Protein 6L2A (pdb70)

Radius of gyration: 13.11 Å; Cα contacts (8 Å, |Δi|>4): 246; chains: 1; bounding box: 35×25×40 Å

Sequence (110 aa):
PELVMRRGEIWQVSLQRPAVVVSNDRANATATRLGRGVITVVPVTSNIAKVYPFQVLLSATTTGLQVDCKAQAEQIRSIATAALLRPIGRVSAAELAQLDEALKLHLDLW

InterPro domains:
  IPR003477 mRNA interferase PemK-like [PF02452] (3-113)
  IPR003477 mRNA interferase PemK-like [PIRSF033490] (1-116)
  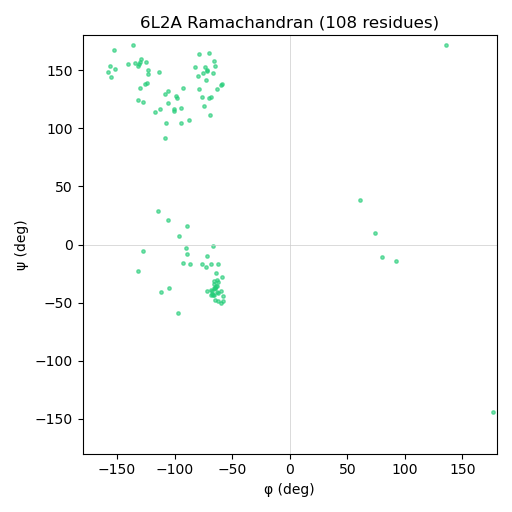IPR003477 mRNA interferase PemK-like [PTHR33988] (1-116)
  IPR011067 Plasmid maintenance toxin/Cell growth inhibitor [G3DSA:2.30.30.110] (1-116)

Secondary structure (DSSP, 8-state):
------TTEEEEE---EEEEE-S-HHHHHHHHHHT--EEEEEEEES--SS--TTEEEE-HHHHS-SS-EEEEGGG-EEEEGGGEEEEEEE--HHHHHHHHHHHHHHTT--

Organism: Mycobacterium tuberculosis (strain ATCC 25618 / H37Rv) (NCBI:txid83332)

B-factor: mean 26.56, std 10.49, range [10.77, 65.71]

Foldseek 3Di:
DQDQDAAQFWFCFPCRFIWGFHPHRVQRNVCRVVVKDKTKTFTKAQDVVDADQLKFWACCVFHLDNHIIITRLLRIDIDMPVRGDGTRGGGDPVRVVSNVRSNCVNVVND

GO terms:
  GO:0045926 negative regulation of growth (P, IDA)
  GO:0004521 RNA endonuclease activity (F, IDA)
  GO:0006402 mRNA catabolic process (P, IDA)
  GO:0044003 symbiont-mediated perturbation of host process (P, IMP)
  GO:0045926 negative regulation of growth (P, IMP)

Solvent-accessible surface area: 6331 Å² total; per-residue (Å²): 192,78,73,68,5,128,65,2,24,0,8,22,6,54,99,158,36,30,0,0,0,14,17,84,71,204,41,1,61,75,4,28,210,92,61,157,31,107,0,30,2,0,23,9,38,73,98,66,86,142,66,107,98,58,14,8,86,0,36,26,127,65,0,55,22,102,85,60,6,16,0,27,0,57,77,53,114,74,18,54,10,96,18,13,78,128,84,41,27,131,3,34,84,72,16,34,55,100,0,50,102,3,17,81,79,73,83,103,96,234

Nearest PDB structures (foldseek):
  6l2a-assembly1_A-2  TM=1.009E+00  e=2.257E-24  Mycobacterium t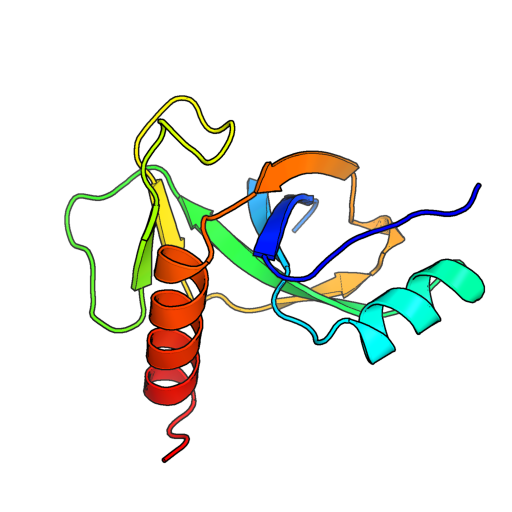uberculosis
  6kyt-assembly1_K  TM=9.819E-01  e=3.608E-20  Mycobacterium tuberculosis H37Rv
  6l29-assembly1_B  TM=9.928E-01  e=1.058E-19  Mycobacterium tuberculosis
  6kyt-assembly2_E  TM=9.884E-01  e=1.451E-19  Mycobacterium tuberculosis H37Rv
  7du5-assembly1_A  TM=9.936E-01  e=8.009E-19  Mycobacterium tuberculosis H37Rv

Structure (mmCIF, N/CA/C/O backbone):
data_6L2A
#
_entry.id   6L2A
#
_cell.length_a   42.313
_cell.length_b   42.313
_cell.length_c   87.612
_cell.angle_alpha   90.000
_cell.angle_beta   90.000
_cell.angle_gamma   120.000
#
_symmetry.space_group_name_H-M   'P 31 2 1'
#
loop_
_entity.id
_entity.type
_entity.pdbx_description
1 polymer 'mRNA interferase'
2 water water
#
loop_
_atom_site.group_PDB
_atom_site.id
_atom_site.type_symbol
_atom_site.label_atom_id
_atom_site.label_alt_id
_atom_site.label_comp_id
_atom_site.label_asym_id
_atom_site.label_entity_id
_atom_site.label_seq_id
_atom_site.pdbx_PDB_ins_code
_atom_site.Cartn_x
_atom_site.Cartn_y
_atom_site.Cartn_z
_atom_site.occupancy
_atom_site.B_iso_or_equiv
_atom_site.auth_seq_id
_atom_site.a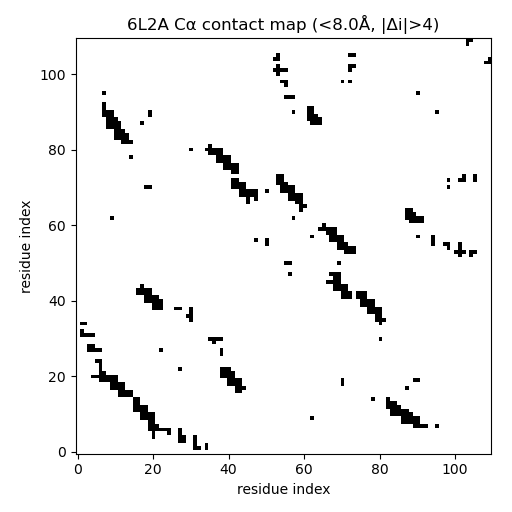uth_comp_id
_atom_site.auth_asym_id
_atom_site.auth_atom_id
_atom_site.pdbx_PDB_model_num
ATOM 1 N N . PRO A 1 2 ? 29.80748 -5.33326 27.52422 1.000 47.88538 -2 PRO A N 1
ATOM 2 C CA . PRO A 1 2 ? 28.76212 -6.29002 27.90372 1.000 58.07770 -2 PRO A CA 1
ATOM 3 C C . PRO A 1 2 ? 27.36588 -5.76290 27.59677 1.000 33.34572 -2 PRO A C 1
ATOM 4 O O . PRO A 1 2 ? 26.45852 -6.54193 27.30431 1.000 62.75503 -2 PRO A O 1
ATOM 8 N N . GLU A 1 3 ? 27.20381 -4.44458 27.66766 1.000 44.72441 -1 GLU A N 1
ATOM 9 C CA . GLU A 1 3 ? 25.92836 -3.81006 27.35353 1.000 36.08258 -1 GLU A CA 1
ATOM 10 C C . GLU A 1 3 ? 25.66122 -3.92267 25.85702 1.000 28.95224 -1 GLU A C 1
ATOM 11 O O . GLU A 1 3 ? 26.34816 -3.29227 25.04698 1.000 37.53577 -1 GLU A O 1
ATOM 13 N N . LEU A 1 4 ? 24.66234 -4.72182 25.48711 1.000 34.28552 0 LEU A N 1
ATOM 14 C CA . LEU A 1 4 ? 24.30182 -4.93578 24.08573 1.000 26.79129 0 LEU A CA 1
ATOM 15 C C . LEU A 1 4 ? 23.18643 -3.96045 23.72571 1.000 35.59136 0 LEU A C 1
ATOM 16 O O . LEU A 1 4 ? 22.02793 -4.15786 24.09910 1.000 24.34144 0 LEU A O 1
ATOM 21 N N . VAL A 1 5 ? 23.53112 -2.90784 22.98967 1.000 24.80533 1 VAL A N 1
ATOM 22 C CA . VAL A 1 5 ? 22.60772 -1.81859 22.69160 1.000 26.33581 1 VAL A CA 1
ATOM 23 C C . VAL A 1 5 ? 22.05808 -2.00557 21.28465 1.000 24.80967 1 VAL A C 1
ATOM 24 O O . VAL A 1 5 ? 22.81027 -1.95668 20.30275 1.000 26.64674 1 VAL A O 1
ATOM 28 N N . MET A 1 6 ? 20.74428 -2.20968 21.18549 1.000 25.11385 2 MET A N 1
ATOM 29 C CA . MET A 1 6 ? 20.05527 -2.29376 19.90613 1.000 20.33533 2 MET A CA 1
ATOM 30 C C . MET A 1 6 ? 18.90766 -1.29200 19.89680 1.000 21.05072 2 MET A C 1
ATOM 31 O O . MET A 1 6 ? 18.19532 -1.13253 20.89146 1.000 18.79658 2 MET A O 1
ATOM 36 N N . ARG A 1 7 ? 18.73815 -0.60862 18.77273 1.000 18.32154 3 ARG A N 1
ATOM 37 C CA . ARG A 1 7 ? 17.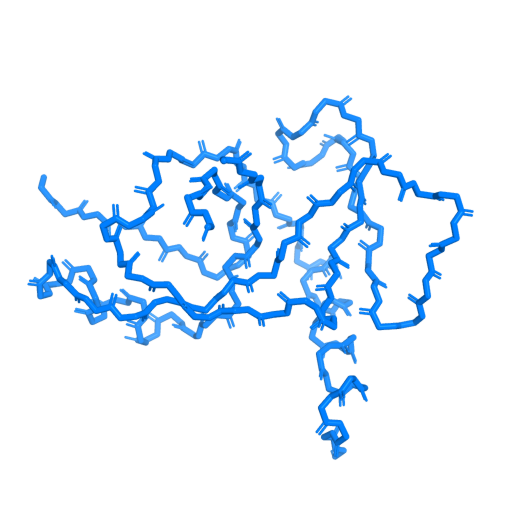79691 0.49584 18.65624 1.000 17.59057 3 ARG A CA 1
ATOM 38 C C . ARG A 1 7 ? 16.79579 0.23826 17.54107 1.000 17.75839 3 ARG A C 1
ATOM 39 O O . ARG A 1 7 ? 17.10333 -0.43010 16.54868 1.000 16.30894 3 ARG A O 1
ATOM 47 N N . ARG A 1 8 ? 15.59171 0.78167 17.71486 1.000 14.36075 4 ARG A N 1
ATOM 48 C CA . ARG A 1 8 ? 14.57090 0.67476 16.68168 1.000 13.74493 4 ARG A CA 1
ATOM 49 C C . ARG A 1 8 ? 15.01574 1.39447 15.41529 1.000 19.09841 4 ARG A C 1
ATOM 50 O O . ARG A 1 8 ? 15.49916 2.52986 15.46855 1.000 18.59420 4 ARG A O 1
ATOM 58 N N . GLY A 1 9 ? 14.84484 0.73199 14.27151 1.000 15.34021 5 GLY A N 1
ATOM 59 C CA . GLY A 1 9 ? 15.31980 1.25119 13.00910 1.000 12.29639 5 GLY A CA 1
ATOM 60 C C . GLY A 1 9 ? 16.71235 0.80288 12.62940 1.000 17.56958 5 GLY A C 1
ATOM 61 O O . GLY A 1 9 ? 17.10618 0.97118 11.46813 1.000 17.15841 5 GLY A O 1
ATOM 62 N N . GLU A 1 10 ? 17.46927 0.23723 13.56388 1.000 14.85810 6 GLU A N 1
ATOM 63 C CA . GLU A 1 10 ? 18.77340 -0.31004 13.23034 1.000 19.27912 6 GLU A CA 1
ATOM 64 C C . GLU A 1 10 ? 18.62408 -1.59567 12.42875 1.000 16.89387 6 GLU A C 1
ATOM 65 O O . GLU A 1 10 ? 17.65173 -2.34173 12.57889 1.000 19.57230 6 GLU A O 1
ATOM 71 N N . ILE A 1 11 ? 19.60894 -1.85259 11.57280 1.000 12.71379 7 ILE A N 1
ATOM 72 C CA . ILE A 1 11 ? 19.66689 -3.06817 10.77027 1.000 17.33253 7 ILE A CA 1
ATOM 73 C C . ILE A 1 11 ? 20.73590 -3.96967 11.36684 1.000 19.39719 7 ILE A C 1
ATOM 74 O O . ILE A 1 11 ? 21.90309 -3.57488 11.47674 1.000 16.67169 7 ILE A O 1
ATOM 79 N N . TRP A 1 12 ? 20.33630 -5.17608 11.75212 1.000 18.37770 8 TRP A N 1
ATOM 80 C CA . TRP A 1 12 ? 21.22399 -6.14551 12.36943 1.000 21.37793 8 TRP A CA 1
ATOM 81 C C . TRP A 1 12 ? 21.23331 -7.43321 11.56123 1.000 20.32278 8 TRP A C 1
ATOM 82 O O . TRP A 1 12 ? 20.22231 -7.82235 10.96967 1.000 23.97210 8 TRP A O 1
ATOM 93 N N . GLN A 1 13 ? 22.38805 -8.08987 11.53893 1.000 24.83354 9 GLN A N 1
ATOM 94 C CA . GLN A 1 13 ? 22.44916 -9.47976 11.11814 1.000 24.87745 9 GLN A CA 1
ATOM 95 C C . GLN A 1 13 ? 21.92419 -10.34206 12.25727 1.000 23.76894 9 GLN A C 1
ATOM 96 O O . GLN A 1 13 ? 22.37705 -10.21310 13.39850 1.000 20.39647 9 GLN A O 1
ATOM 102 N N . VAL A 1 14 ? 20.94463 -11.19727 11.96138 1.000 15.72120 10 VAL A N 1
ATOM 103 C CA . VAL A 1 14 ? 20.27257 -11.97397 12.99315 1.000 24.58984 10 VAL A CA 1
ATOM 104 C C . VAL A 1 14 ? 20.22039 -13.43577 12.57500 1.000 26.74076 10 VAL A C 1
ATOM 105 O O . VAL A 1 14 ? 20.27275 -13.77502 11.39119 1.000 22.79570 10 VAL A O 1
ATOM 109 N N . SER A 1 15 ? 20.11694 -14.30442 13.57547 1.000 28.01245 11 SER A N 1
ATOM 110 C CA . SER A 1 15 ? 19.92507 -15.73029 13.35021 1.000 32.22781 11 SER A CA 1
ATOM 111 C C . SER A 1 15 ? 18.43367 -16.04051 13.39796 1.000 32.12291 11 SER A C 1
ATOM 112 O O . SER A 1 15 ? 17.78543 -15.83789 14.43046 1.000 38.98751 11 SER A O 1
ATOM 115 N N . LEU A 1 16 ? 17.89162 -16.52165 12.28500 1.000 33.51797 12 LEU A N 1
ATOM 116 C CA . LEU A 1 16 ? 16.47899 -16.87706 12.22146 1.000 43.41171 12 LEU A CA 1
ATOM 117 C C . LEU A 1 16 ? 16.29914 -18.39135 12.24642 1.000 51.59491 12 LEU A C 1
ATOM 118 O O . LEU A 1 16 ? 15.42269 -18.91059 12.93796 1.000 52.74541 12 LEU A O 1
ATOM 120 N N . GLN A 1 27 ? 21.30470 -16.85822 8.91244 1.000 30.14069 23 GLN A N 1
ATOM 121 C CA . GLN A 1 27 ? 21.71302 -15.47412 9.12969 1.000 35.46990 23 GLN A CA 1
ATOM 122 C C . GLN A 1 27 ? 21.18312 -14.56239 8.02769 1.000 46.13460 23 GLN A C 1
ATOM 123 O O . GLN A 1 27 ? 21.41160 -14.80533 6.84204 1.000 43.06824 23 GLN A O 1
ATOM 129 N N . ARG A 1 28 ? 20.47843 -13.50714 8.42711 1.000 30.47806 24 ARG A N 1
ATOM 130 C CA . ARG A 1 28 ? 19.87517 -12.57603 7.48598 1.000 27.88286 24 ARG A CA 1
ATOM 131 C C . ARG A 1 28 ? 19.76816 -11.20995 8.14514 1.000 23.90431 24 ARG A C 1
ATOM 132 O O . ARG A 1 28 ? 19.64957 -11.12581 9.37284 1.000 26.12850 24 ARG A O 1
ATOM 134 N N . PRO A 1 29 ? 19.81217 -10.13135 7.36709 1.000 24.89495 25 PRO A N 1
ATOM 135 C CA . PRO A 1 29 ? 19.60259 -8.80336 7.94962 1.000 25.33999 25 PRO A CA 1
ATOM 136 C C . PRO A 1 29 ? 18.13922 -8.58344 8.29981 1.000 23.98919 25 PRO A C 1
ATOM 137 O O . PRO A 1 29 ? 17.23444 -9.16497 7.69558 1.000 20.59705 25 PRO A O 1
ATOM 141 N N . ALA A 1 30 ? 17.91379 -7.73212 9.29705 1.000 20.08268 26 ALA A N 1
ATOM 142 C CA . ALA A 1 30 ? 16.56103 -7.43801 9.74573 1.000 15.00145 26 ALA A CA 1
ATOM 143 C C . ALA A 1 30 ? 16.55003 -6.07998 10.42974 1.000 17.34305 26 ALA A C 1
ATOM 144 O O . ALA A 1 30 ? 17.57127 -5.62773 10.95247 1.000 17.22436 26 ALA A O 1
ATOM 146 N N . VAL A 1 31 ? 15.38350 -5.43545 10.41212 1.000 15.28206 27 VAL A N 1
ATOM 147 C CA . VAL A 1 31 ? 15.18485 -4.12560 11.02520 1.000 15.02798 27 VAL A CA 1
ATOM 148 C C . VAL A 1 31 ? 14.54469 -4.31243 12.39360 1.000 15.64326 27 VAL A C 1
ATOM 149 O O . VAL A 1 31 ? 13.51093 -4.97964 12.51626 1.000 16.28793 27 VAL A O 1
ATOM 153 N N . VAL A 1 32 ? 15.14948 -3.71682 13.42140 1.000 14.66102 28 VAL A N 1
ATOM 154 C CA . VAL A 1 32 ? 14.55315 -3.72260 14.75279 1.000 16.66784 28 VAL A CA 1
ATOM 155 C C . VAL A 1 32 ? 13.32422 -2.82339 14.75883 1.000 15.64296 28 VAL A C 1
ATOM 156 O O . VAL A 1 32 ? 13.40223 -1.64353 14.39271 1.000 14.49806 28 VAL A O 1
ATOM 160 N N . VAL A 1 33 ? 12.18285 -3.36877 15.18724 1.000 14.43412 29 VAL A N 1
ATOM 161 C CA . VAL A 1 33 ? 10.94304 -2.59412 15.18899 1.000 14.41989 29 VAL A CA 1
ATOM 162 C C . VAL A 1 33 ? 10.25439 -2.61553 16.55004 1.000 15.68720 29 VAL A C 1
ATOM 163 O O . VAL A 1 33 ? 9.24824 -1.92561 16.75236 1.000 16.70879 29 VAL A O 1
ATOM 167 N N . SER A 1 34 ? 10.76937 -3.39916 17.49201 1.000 15.42785 30 SER A N 1
ATOM 168 C CA . SER A 1 34 ? 10.27882 -3.27913 18.85696 1.000 14.34616 30 SER A CA 1
ATOM 169 C C . SER A 1 34 ? 10.66445 -1.91298 19.41911 1.000 15.32611 30 SER A C 1
ATOM 170 O O . SER A 1 34 ? 11.69527 -1.34026 19.05755 1.000 13.79106 30 SER A O 1
ATOM 173 N N . ASN A 1 35 ? 9.81112 -1.37658 20.29053 1.000 16.25814 31 ASN A N 1
ATOM 174 C CA . ASN A 1 35 ? 10.05021 -0.04589 20.83281 1.000 15.30219 31 ASN A CA 1
ATOM 175 C C . ASN A 1 35 ? 11.30898 -0.03457 21.69992 1.000 17.71797 31 ASN A C 1
ATOM 176 O O . ASN A 1 35 ? 11.76041 -1.06542 22.20808 1.000 15.22006 31 ASN A O 1
ATOM 181 N N . ASP A 1 36 ? 11.87996 1.16010 21.86584 1.000 14.98832 32 ASP A N 1
ATOM 182 C CA . ASP A 1 36 ? 13.17803 1.27380 22.52013 1.000 15.23719 32 ASP A CA 1
ATOM 183 C C . ASP A 1 36 ? 13.10986 1.12742 24.03561 1.000 19.64736 32 ASP A C 1
ATOM 184 O O . ASP A 1 36 ? 14.15072 0.89939 24.66223 1.000 14.55706 32 ASP A O 1
ATOM 189 N N . ARG A 1 37 ? 11.92823 1.25644 24.64664 1.000 17.21372 33 ARG A N 1
ATOM 190 C CA . ARG A 1 37 ? 11.81944 0.91497 26.06277 1.000 15.14079 33 ARG A CA 1
ATOM 191 C C . ARG A 1 37 ? 11.98089 -0.58475 26.26370 1.000 14.42648 33 ARG A C 1
ATOM 192 O O . ARG A 1 37 ? 12.69110 -1.02464 27.17653 1.000 16.18750 33 ARG A O 1
ATOM 200 N N . ALA A 1 38 ? 11.34509 -1.38320 25.4028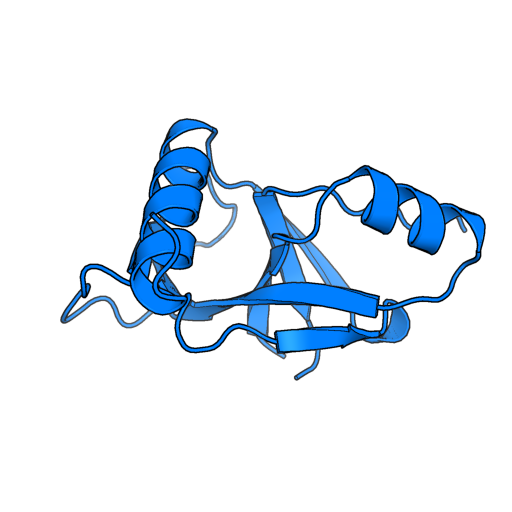6 1.000 17.43085 34 ALA A N 1
ATOM 201 C CA . ALA A 1 38 ? 11.53986 -2.82819 25.44131 1.000 22.12832 34 ALA A CA 1
ATOM 202 C C . ALA A 1 38 ? 12.96868 -3.20197 25.06925 1.000 18.50286 34 ALA A C 1
ATOM 203 O O . ALA A 1 38 ? 13.54362 -4.13497 25.64251 1.000 17.13032 34 ALA A O 1
ATOM 205 N N . ASN A 1 39 ? 13.55807 -2.48721 24.10762 1.000 14.29624 35 ASN A N 1
ATOM 206 C CA . ASN A 1 39 ? 14.94356 -2.75251 23.73736 1.000 14.05344 35 ASN A CA 1
ATOM 207 C C . ASN A 1 39 ? 15.89454 -2.41116 24.87901 1.000 14.71985 35 ASN A C 1
ATOM 208 O O . ASN A 1 39 ? 16.82403 -3.17404 25.16797 1.000 14.63634 35 ASN A O 1
ATOM 213 N N . ALA A 1 40 ? 15.68095 -1.26555 25.53458 1.000 13.30969 36 ALA A N 1
ATOM 214 C CA . ALA A 1 40 ? 16.53014 -0.87800 26.65812 1.000 16.80564 36 ALA A CA 1
ATOM 215 C C . ALA A 1 40 ? 16.43288 -1.87217 27.80719 1.000 21.31422 36 ALA A C 1
ATOM 216 O O . ALA A 1 40 ? 17.41372 -2.07985 28.53429 1.000 17.18740 36 ALA A O 1
ATOM 218 N N . THR A 1 41 ? 15.26198 -2.48878 27.99113 1.000 18.23191 37 THR A N 1
ATOM 219 C CA . THR A 1 41 ? 15.10760 -3.49223 29.04001 1.000 18.84130 37 THR A CA 1
ATOM 220 C C . THR A 1 41 ? 15.92206 -4.74053 28.72789 1.000 21.34568 37 THR A C 1
ATOM 221 O O . THR A 1 41 ? 16.57329 -5.30278 29.61665 1.000 24.27382 37 THR A O 1
ATOM 225 N N . ALA A 1 42 ? 15.89511 -5.18849 27.47021 1.000 19.63070 38 ALA A N 1
ATOM 226 C CA . ALA A 1 42 ? 16.70162 -6.33771 27.07688 1.000 23.69592 38 ALA A CA 1
ATOM 227 C C . ALA A 1 42 ? 18.18764 -6.03381 27.21119 1.000 19.48345 38 ALA A C 1
ATOM 228 O O . ALA A 1 42 ? 18.97730 -6.90988 27.58249 1.000 26.64508 38 ALA A O 1
ATOM 230 N N . THR A 1 43 ? 18.58522 -4.79309 26.92109 1.000 23.16865 39 THR A N 1
ATOM 231 C CA . THR A 1 43 ? 19.97516 -4.39324 27.11513 1.000 23.69042 39 THR A CA 1
ATOM 232 C C . THR A 1 43 ? 20.38857 -4.54000 28.57389 1.000 27.87095 39 THR A C 1
ATOM 233 O O . THR A 1 43 ? 21.42059 -5.14797 28.88024 1.000 31.99045 39 THR A O 1
ATOM 237 N N . ARG A 1 44 ? 19.58992 -3.99278 29.49284 1.000 23.68804 40 ARG A N 1
ATOM 238 C CA . ARG A 1 44 ? 19.96205 -4.03977 30.90315 1.000 24.21290 40 ARG A CA 1
ATOM 239 C C . ARG A 1 44 ? 19.99094 -5.47183 31.42388 1.000 34.01350 40 ARG A C 1
ATOM 240 O O . ARG A 1 44 ? 20.95150 -5.88444 32.08402 1.000 30.54221 40 ARG A O 1
ATOM 248 N N . LEU A 1 45 ? 18.94000 -6.24490 31.14142 1.000 21.61769 41 LEU A N 1
ATOM 249 C 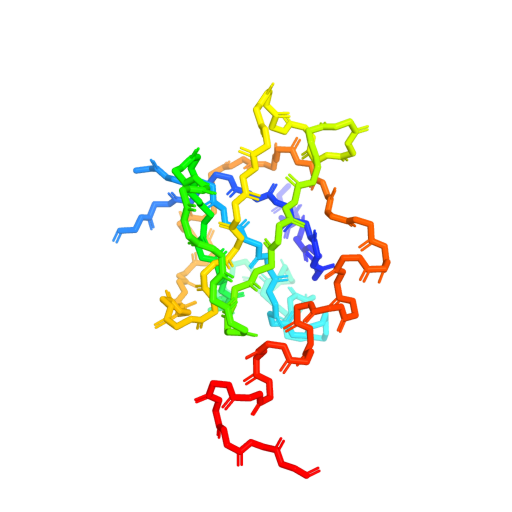CA . LEU A 1 45 ? 18.85561 -7.60141 31.66604 1.000 24.96619 41 LEU A CA 1
ATOM 250 C C . LEU A 1 45 ? 19.82191 -8.55639 30.97737 1.000 31.52848 41 LEU A C 1
ATOM 251 O O . LEU A 1 45 ? 20.13479 -9.61162 31.53691 1.000 30.53016 41 LEU A O 1
ATOM 256 N N . GLY A 1 46 ? 20.31636 -8.21366 29.79320 1.000 24.32251 42 GLY A N 1
ATOM 257 C CA . GLY A 1 46 ? 21.17105 -9.14850 29.09628 1.000 31.15574 42 GLY A CA 1
ATOM 258 C C . GLY A 1 46 ? 20.42529 -10.31498 28.50118 1.000 25.96862 42 GLY A C 1
ATOM 259 O O . GLY A 1 46 ? 21.05191 -11.28198 28.05317 1.000 34.88645 42 GLY A O 1
ATOM 260 N N . ARG A 1 47 ? 19.09766 -10.25466 28.50255 1.000 29.36041 43 ARG A N 1
ATOM 261 C CA . ARG A 1 47 ? 18.26441 -11.23831 27.84734 1.000 28.09890 43 ARG A CA 1
ATOM 262 C C . ARG A 1 47 ? 16.96721 -10.54891 27.47066 1.000 25.39067 43 ARG A C 1
ATOM 263 O O . ARG A 1 47 ? 16.64402 -9.46067 27.93489 1.000 25.88025 43 ARG A O 1
ATOM 271 N N . GLY A 1 48 ? 16.18709 -11.21912 26.62869 1.000 24.24481 44 GLY A N 1
ATOM 272 C CA . GLY A 1 48 ? 14.86232 -10.76145 26.28651 1.000 29.65609 44 GLY A CA 1
ATOM 273 C C . GLY A 1 48 ? 14.59900 -10.87364 24.79095 1.000 28.03512 44 GLY A C 1
ATOM 274 O O . GLY A 1 48 ? 15.47724 -11.17433 23.99302 1.000 31.15075 44 GLY A O 1
ATOM 275 N N . VAL A 1 49 ? 13.33293 -10.62056 24.44657 1.000 24.84957 45 VAL A N 1
ATOM 276 C CA . VAL A 1 49 ? 12.86915 -10.70047 23.06502 1.000 22.36472 45 VAL A CA 1
ATOM 277 C C . VAL A 1 49 ? 12.97803 -9.33559 22.40301 1.000 23.43241 45 VAL A C 1
ATOM 278 O O . VAL A 1 49 ? 12.60744 -8.30880 22.98271 1.000 25.29549 45 VAL A O 1
ATOM 282 N N . ILE A 1 50 ? 13.49709 -9.33380 21.17878 1.000 19.65713 46 ILE A N 1
ATOM 283 C CA . ILE A 1 50 ? 13.46095 -8.19570 20.26994 1.000 24.64608 46 ILE A CA 1
ATOM 284 C C . ILE A 1 50 ? 12.57864 -8.59313 19.09656 1.000 23.12072 46 ILE A C 1
ATOM 285 O O . ILE A 1 50 ? 12.51091 -9.76959 18.72932 1.000 27.81543 46 ILE A O 1
ATOM 290 N N . THR A 1 51 ? 11.88624 -7.62066 18.51548 1.000 16.33112 47 THR A N 1
ATOM 291 C CA . THR A 1 51 ? 11.05071 -7.86813 17.34991 1.000 12.82318 47 THR A CA 1
ATOM 292 C C . THR A 1 51 ? 11.71045 -7.24070 16.13136 1.000 17.53266 47 THR A C 1
ATOM 293 O O . THR A 1 51 ? 12.10780 -6.07213 16.17091 1.000 16.49364 47 THR A O 1
ATOM 297 N N . VAL A 1 52 ? 11.84918 -8.02643 15.06090 1.000 14.53756 48 VAL A N 1
ATOM 298 C CA . VAL A 1 52 ? 12.58121 -7.60374 13.87639 1.000 13.60129 48 VAL A CA 1
ATOM 299 C C . VAL A 1 52 ? 11.74321 -7.85097 12.63028 1.000 18.66496 48 VAL A C 1
ATOM 300 O O . VAL A 1 52 ? 10.83735 -8.68771 12.60941 1.000 16.77890 48 VAL A O 1
ATOM 304 N N . VAL A 1 53 ? 12.07423 -7.10734 11.57960 1.000 15.61158 49 VAL A N 1
ATOM 305 C CA . VAL A 1 53 ? 11.46887 -7.26351 10.26030 1.000 13.81783 49 VAL A CA 1
ATOM 306 C C . VAL A 1 53 ? 12.55775 -7.69125 9.28234 1.000 15.32681 49 VAL A C 1
ATOM 307 O O . VAL A 1 53 ? 13.49141 -6.91854 9.02152 1.000 18.46140 49 VAL A O 1
ATOM 311 N N . PRO A 1 54 ? 12.49046 -8.90247 8.73233 1.000 19.83770 50 PRO A N 1
ATOM 312 C CA . PRO A 1 54 ? 13.55675 -9.36971 7.84017 1.000 17.37487 50 PRO A CA 1
ATOM 313 C C . PRO A 1 54 ? 13.63194 -8.55328 6.56166 1.000 18.20598 50 PRO A C 1
ATOM 314 O O . P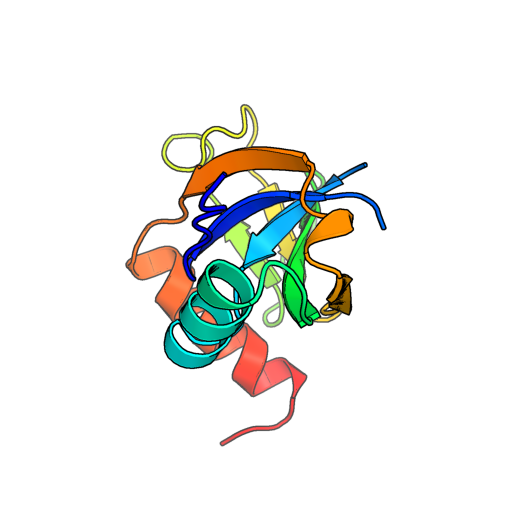RO A 1 54 ? 12.64637 -7.97486 6.09778 1.000 18.47086 50 PRO A O 1
ATOM 318 N N . VAL A 1 55 ? 14.82869 -8.52934 5.98714 1.000 18.19679 51 VAL A N 1
ATOM 319 C CA . VAL A 1 55 ? 15.14505 -7.72820 4.81514 1.000 18.94730 51 VAL A CA 1
ATOM 320 C C . VAL A 1 55 ? 15.68956 -8.65230 3.73356 1.000 19.45742 51 VAL A C 1
ATOM 321 O O . VAL A 1 55 ? 16.45919 -9.57378 4.02667 1.000 27.86109 51 VAL A O 1
ATOM 325 N N . THR A 1 56 ? 15.27368 -8.42084 2.48721 1.000 21.35134 52 THR A N 1
ATOM 326 C CA . THR A 1 56 ? 15.70429 -9.23220 1.35577 1.000 20.96800 52 THR A CA 1
ATOM 327 C C . THR A 1 56 ? 16.15925 -8.33786 0.21089 1.000 28.09404 52 THR A C 1
ATOM 328 O O . THR A 1 56 ? 15.70786 -7.19807 0.07251 1.000 25.54346 52 THR A O 1
ATOM 332 N N . SER A 1 57 ? 17.05330 -8.87448 -0.61739 1.000 20.64787 53 SER A N 1
ATOM 333 C CA . SER A 1 57 ? 17.61863 -8.14287 -1.74280 1.000 21.89203 53 SER A CA 1
ATOM 334 C C . SER A 1 57 ? 16.81628 -8.30247 -3.02782 1.000 26.03450 53 SER A C 1
ATOM 335 O O . SER A 1 57 ? 17.16904 -7.68787 -4.03919 1.000 30.15479 53 SER A O 1
ATOM 338 N N . ASN A 1 58 ? 15.75859 -9.10863 -3.02361 1.000 29.12996 54 ASN A N 1
ATOM 339 C CA . ASN A 1 58 ? 14.89245 -9.24965 -4.18948 1.000 25.64536 54 ASN A CA 1
ATOM 340 C C . ASN A 1 58 ? 13.81961 -8.17016 -4.12150 1.000 30.01243 54 ASN A C 1
ATOM 341 O O . ASN A 1 58 ? 12.89821 -8.25384 -3.30379 1.000 31.86538 54 ASN A O 1
ATOM 346 N N . ILE A 1 59 ? 13.93471 -7.15967 -4.98151 1.000 31.12504 55 ILE A N 1
ATOM 347 C CA . ILE A 1 59 ? 13.01989 -6.02334 -4.95634 1.000 22.70376 55 ILE A CA 1
ATOM 348 C C . ILE A 1 59 ? 12.18984 -5.98646 -6.23216 1.000 32.28682 55 ILE A C 1
ATOM 349 O O . ILE A 1 59 ? 11.76173 -4.91255 -6.67199 1.000 30.66253 55 ILE A O 1
ATOM 354 N N . ALA A 1 60 ? 11.94965 -7.15807 -6.82817 1.000 27.38955 56 ALA A N 1
ATOM 355 C CA . ALA A 1 60 ? 11.17930 -7.21990 -8.06793 1.000 33.50116 56 ALA A CA 1
ATOM 356 C C . ALA A 1 60 ? 9.79393 -6.61205 -7.88528 1.000 38.94771 56 ALA A C 1
ATOM 357 O O . ALA A 1 60 ? 9.35100 -5.78820 -8.69412 1.000 32.48983 56 ALA A O 1
ATOM 359 N N . LYS A 1 61 ? 9.09497 -7.00722 -6.82431 1.000 32.06114 57 LYS A N 1
ATOM 360 C CA . LYS A 1 61 ? 7.79391 -6.44661 -6.48214 1.000 28.17237 57 LYS A CA 1
ATOM 361 C C . LYS A 1 61 ? 7.84023 -6.00060 -5.03019 1.000 30.11733 57 LYS A C 1
ATOM 362 O O . LYS A 1 61 ? 8.13644 -6.80762 -4.14324 1.000 32.99429 57 LYS A O 1
ATOM 368 N N . VAL A 1 62 ? 7.56148 -4.72420 -4.78879 1.000 22.99827 58 VAL A N 1
ATOM 369 C CA . VAL A 1 62 ? 7.53291 -4.16486 -3.44205 1.000 18.96805 58 VAL A CA 1
ATOM 370 C C . VAL A 1 62 ? 6.07058 -3.91501 -3.09713 1.000 22.67469 58 VAL A C 1
ATOM 371 O O . VAL A 1 62 ? 5.45804 -2.95787 -3.58243 1.000 24.50236 58 VAL A O 1
ATOM 375 N N . TYR A 1 63 ? 5.50981 -4.77641 -2.25775 1.000 23.86013 59 TYR A N 1
ATOM 376 C CA . TYR A 1 63 ? 4.11692 -4.68536 -1.85702 1.000 16.32645 59 TYR A CA 1
ATOM 377 C C . TYR A 1 63 ? 3.93528 -3.60878 -0.78786 1.000 20.87446 59 TYR A C 1
ATOM 378 O O . TYR A 1 63 ? 4.90802 -3.15609 -0.18161 1.000 23.60134 59 TYR A O 1
ATOM 387 N N . PRO A 1 64 ? 2.69534 -3.16558 -0.54242 1.000 21.72665 60 PRO A N 1
ATOM 388 C CA . PRO A 1 64 ? 2.49611 -2.07105 0.42277 1.000 20.64909 60 PRO A CA 1
ATOM 389 C C . PRO A 1 64 ? 2.80115 -2.45419 1.85959 1.000 24.41840 60 PRO A C 1
ATOM 390 O O . PRO A 1 64 ? 2.94356 -1.55759 2.70183 1.000 24.33744 60 PRO A O 1
ATOM 394 N N . PHE A 1 65 ? 2.88028 -3.74631 2.17492 1.000 17.63497 61 PHE A N 1
ATOM 395 C CA . PHE A 1 65 ? 3.34589 -4.20424 3.47489 1.000 16.53282 61 PHE A CA 1
ATOM 396 C C . PHE A 1 65 ? 4.85516 -4.41017 3.50136 1.000 21.29269 61 PHE A C 1
ATOM 397 O O . PHE A 1 65 ? 5.37022 -5.07957 4.40423 1.000 14.54451 61 PHE A O 1
ATOM 405 N N . GLN A 1 66 ? 5.56650 -3.85598 2.52206 1.000 17.87928 62 GLN A N 1
ATOM 406 C CA . GLN A 1 66 ? 7.01596 -3.91861 2.43916 1.000 22.14459 62 GLN A CA 1
ATOM 407 C C . GLN A 1 66 ? 7.53912 -2.52742 2.10953 1.000 20.32201 62 GLN A C 1
ATOM 408 O O . GLN A 1 66 ? 6.81811 -1.69183 1.56037 1.000 20.84419 62 GLN A O 1
ATOM 414 N N . VAL A 1 67 ? 8.79948 -2.27317 2.45746 1.000 18.97882 63 VAL A N 1
ATOM 415 C CA . VAL A 1 67 ? 9.38762 -0.94230 2.32007 1.000 18.33859 63 VAL A CA 1
ATOM 416 C C . VAL A 1 67 ? 10.73997 -1.06184 1.63077 1.000 17.91540 63 VAL A C 1
ATOM 417 O O . VAL A 1 67 ? 11.62349 -1.78367 2.10704 1.000 16.88876 63 VAL A O 1
ATOM 421 N N . LEU A 1 68 ? 10.90740 -0.33783 0.52790 1.000 19.53802 64 LEU A N 1
ATOM 422 C CA . LEU A 1 68 ? 12.19203 -0.28498 -0.15861 1.000 21.33019 64 LEU A CA 1
ATOM 423 C C . LEU A 1 68 ? 13.21291 0.46439 0.69097 1.000 24.01198 64 LEU A C 1
ATOM 424 O O . LEU A 1 68 ? 12.96089 1.58999 1.13216 1.000 21.28673 64 LEU A O 1
ATOM 429 N N . LEU A 1 69 ? 14.36415 -0.16319 0.92499 1.000 17.82637 65 LEU A N 1
ATOM 430 C CA . LEU A 1 69 ? 15.43883 0.41687 1.72396 1.000 21.36364 65 LEU A CA 1
ATOM 431 C C . LEU A 1 69 ? 16.62847 0.70725 0.81673 1.000 27.48413 65 LEU A C 1
ATOM 432 O O . LEU A 1 69 ? 17.21822 -0.21680 0.24684 1.000 24.93196 65 LEU A O 1
ATOM 437 N N . SER A 1 70 ? 16.98201 1.98463 0.69256 1.000 24.52277 66 SER A N 1
ATOM 438 C CA . SER A 1 70 ? 18.05883 2.38527 -0.20523 1.000 30.89947 66 SER A CA 1
ATOM 439 C C . SER A 1 70 ? 19.42116 1.97889 0.34792 1.000 36.75056 66 SER A C 1
ATOM 440 O O . SER A 1 70 ? 19.67783 2.07590 1.55097 1.000 42.99146 66 SER A O 1
ATOM 443 N N . ALA A 1 71 ? 20.30595 1.53569 -0.55128 1.000 40.61106 67 ALA A N 1
ATOM 444 C CA . ALA A 1 71 ? 21.63954 1.10735 -0.13929 1.000 43.17295 67 ALA A CA 1
ATOM 445 C C . ALA A 1 71 ? 22.46395 2.26429 0.41192 1.000 51.88348 67 ALA A C 1
ATOM 446 O O . ALA A 1 71 ? 23.30198 2.06131 1.29894 1.000 49.11810 67 ALA A O 1
ATOM 448 N N . THR A 1 72 ? 22.23323 3.48095 -0.08533 1.000 53.75598 68 THR A N 1
ATOM 449 C CA . THR A 1 72 ? 23.03227 4.64508 0.28309 1.000 55.52775 68 THR A CA 1
ATOM 450 C C . THR A 1 72 ? 22.86940 5.06042 1.74460 1.000 54.00994 68 THR A C 1
ATOM 451 O O . THR A 1 72 ? 23.51722 6.02688 2.16066 1.000 59.41296 68 THR A O 1
ATOM 455 N N . THR A 1 73 ? 22.03365 4.37449 2.52792 1.000 60.04288 69 THR A N 1
ATOM 456 C CA . THR A 1 73 ? 21.79987 4.72767 3.92550 1.000 49.99008 69 THR A CA 1
ATOM 457 C C . THR A 1 73 ? 21.89431 3.55306 4.89023 1.000 52.17870 69 THR A C 1
ATOM 458 O O . THR A 1 73 ? 22.16223 3.77747 6.07725 1.000 41.17664 69 THR A O 1
ATOM 462 N N . THR A 1 74 ? 21.71508 2.31815 4.42556 1.000 48.17804 70 THR A N 1
ATOM 463 C CA . THR A 1 74 ? 21.45212 1.18409 5.30262 1.000 34.02528 70 THR A CA 1
ATOM 464 C C . THR A 1 74 ? 22.70046 0.42219 5.72540 1.000 39.97433 70 THR A C 1
ATOM 465 O O . THR A 1 74 ? 22.63790 -0.36308 6.67812 1.000 30.87091 70 THR A O 1
ATOM 469 N N . GLY A 1 75 ? 23.83131 0.61730 5.05564 1.000 43.25802 71 GLY A N 1
ATOM 470 C CA . GLY A 1 75 ? 24.95522 -0.27036 5.26482 1.000 40.45514 71 GLY A CA 1
ATOM 471 C C . GLY A 1 75 ? 24.85229 -1.57860 4.51483 1.000 53.52257 71 GLY A C 1
ATOM 472 O O . GLY A 1 75 ? 25.82633 -2.34688 4.49448 1.000 48.83597 71 GLY A O 1
ATOM 473 N N . LEU A 1 76 ? 23.69134 -1.87237 3.93967 1.000 42.89456 72 LEU A N 1
ATOM 474 C CA . LEU A 1 76 ? 23.53980 -2.91106 2.93933 1.000 36.60758 72 LEU A CA 1
ATOM 475 C C . LEU A 1 76 ? 24.11089 -2.38361 1.63470 1.000 52.38803 72 LEU A C 1
ATOM 476 O O . LEU A 1 76 ? 24.04573 -1.18502 1.35579 1.000 64.12271 72 LEU A O 1
ATOM 481 N N . GLN A 1 77 ? 24.67289 -3.28910 0.83213 1.000 46.64837 73 GLN A N 1
ATOM 482 C CA . GLN A 1 77 ? 25.33250 -2.91789 -0.41561 1.000 43.32128 73 GLN A CA 1
ATOM 483 C C . GLN A 1 77 ? 24.39057 -2.83388 -1.61314 1.000 40.07236 73 GLN A C 1
ATOM 484 O O . GLN A 1 77 ? 24.76997 -2.24882 -2.63496 1.000 38.41670 73 GLN A O 1
ATOM 486 N N . VAL A 1 78 ? 23.19086 -3.40447 -1.51965 1.000 26.69606 74 VAL A N 1
ATOM 487 C CA . VAL A 1 78 ? 22.19317 -3.35377 -2.58074 1.000 27.48989 74 VAL A CA 1
ATOM 488 C C . VAL A 1 78 ? 20.90951 -2.77929 -2.00764 1.000 28.84634 74 VAL A C 1
ATOM 489 O O . VAL A 1 78 ? 20.67466 -2.83715 -0.79683 1.000 31.31553 74 VAL A O 1
ATOM 493 N N . ASP A 1 79 ? 20.07148 -2.22490 -2.88327 1.000 29.21548 75 ASP A N 1
ATOM 494 C CA . ASP A 1 79 ? 18.72067 -1.88030 -2.46566 1.000 37.78974 75 ASP A CA 1
ATOM 495 C C . ASP A 1 79 ? 18.00937 -3.13905 -1.99305 1.000 35.51734 75 ASP A C 1
ATOM 496 O O . ASP A 1 79 ? 18.13363 -4.20954 -2.59497 1.000 25.02717 75 ASP A O 1
ATOM 501 N N . CYS A 1 80 ? 17.28188 -3.01181 -0.89191 1.000 26.19485 76 CYS A N 1
ATOM 502 C CA . CYS A 1 80 ? 16.60789 -4.14253 -0.28331 1.000 25.27414 76 CYS A CA 1
ATOM 503 C C . CYS A 1 80 ? 15.20949 -3.70531 0.11641 1.000 24.80429 76 CYS A C 1
ATOM 504 O O . CYS A 1 80 ? 14.86284 -2.52479 0.04492 1.000 23.77942 76 CYS A O 1
ATOM 507 N N . LYS A 1 81 ? 14.39554 -4.66350 0.53847 1.000 18.33649 77 LYS A N 1
ATOM 508 C CA . LYS A 1 81 ? 13.07580 -4.33596 1.04817 1.000 19.71101 77 LYS A CA 1
ATOM 509 C C . LYS A 1 81 ? 12.86158 -5.02121 2.38727 1.000 16.27069 77 LYS A C 1
ATOM 510 O O . LYS A 1 81 ? 13.20109 -6.19530 2.56072 1.000 18.58818 77 LYS A O 1
ATOM 516 N N . AL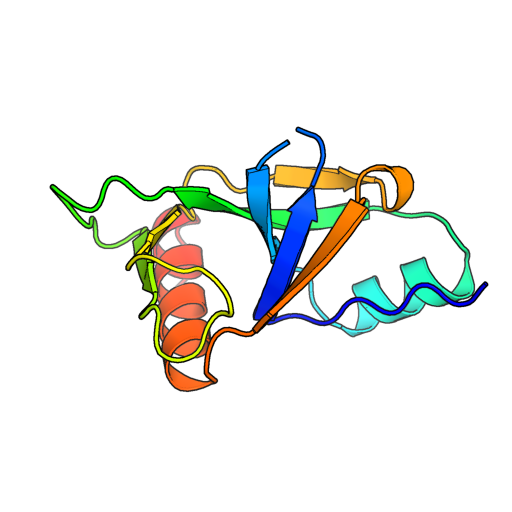A A 1 82 ? 12.33571 -4.26091 3.34261 1.000 18.78491 78 ALA A N 1
ATOM 517 C CA . ALA A 1 82 ? 11.89730 -4.82312 4.60884 1.000 15.54191 78 ALA A CA 1
ATOM 518 C C . ALA A 1 82 ? 10.54120 -5.48027 4.40616 1.000 16.44719 78 ALA A C 1
ATOM 519 O O . ALA A 1 82 ? 9.65152 -4.89805 3.78101 1.000 16.92505 78 ALA A O 1
ATOM 521 N N . GLN A 1 83 ? 10.38775 -6.69324 4.92138 1.000 18.36244 79 GLN A N 1
ATOM 522 C CA . GLN A 1 83 ? 9.17967 -7.49168 4.72584 1.000 22.32333 79 GLN A CA 1
ATOM 523 C C . GLN A 1 83 ? 8.42118 -7.53752 6.04929 1.000 16.06691 79 GLN A C 1
ATOM 524 O O . GLN A 1 83 ? 8.66017 -8.41019 6.88483 1.000 16.39412 79 GLN A O 1
ATOM 530 N N . ALA A 1 84 ? 7.49522 -6.59198 6.23353 1.000 16.08569 80 ALA A N 1
ATOM 531 C CA . ALA A 1 84 ? 6.73210 -6.53836 7.47549 1.000 18.49872 80 ALA A CA 1
ATOM 532 C C . ALA A 1 84 ? 5.85213 -7.76487 7.66943 1.000 22.53421 80 ALA A C 1
ATOM 533 O O . ALA A 1 84 ? 5.52206 -8.09759 8.81286 1.000 17.85287 80 ALA A O 1
ATOM 535 N N . GLU A 1 85 ? 5.46600 -8.44464 6.58560 1.000 17.83445 81 GLU A N 1
ATOM 536 C CA . GLU A 1 85 ? 4.68407 -9.66681 6.72056 1.000 20.01400 81 GLU A CA 1
ATOM 537 C C . GLU A 1 85 ? 5.50507 -10.82807 7.26661 1.000 21.95161 81 GLU A C 1
ATOM 538 O O . GLU A 1 85 ? 4.92736 -11.86567 7.60703 1.000 21.66745 81 GLU A O 1
ATOM 544 N N . GLN A 1 86 ? 6.82754 -10.67777 7.36595 1.000 18.20821 82 GLN A N 1
ATOM 545 C CA . GLN A 1 86 ? 7.70389 -11.70861 7.90595 1.000 22.48475 82 GLN A CA 1
ATOM 546 C C . GLN A 1 86 ? 8.19796 -11.36467 9.30591 1.000 20.45565 82 GLN A C 1
ATOM 547 O O . GLN A 1 86 ? 9.22001 -11.89882 9.74492 1.000 23.66736 82 GLN A O 1
ATOM 553 N N . ILE A 1 87 ? 7.48227 -10.48469 10.01153 1.000 17.15018 83 ILE A N 1
ATOM 554 C CA . ILE A 1 87 ? 7.91513 -10.00918 11.32155 1.000 14.10583 83 ILE A CA 1
ATOM 555 C C . ILE A 1 87 ? 8.07622 -11.17708 12.28982 1.000 31.02012 83 ILE A C 1
ATOM 556 O O . ILE A 1 87 ? 7.26486 -12.11210 12.31121 1.000 22.06378 83 ILE A O 1
ATOM 561 N N . ARG A 1 88 ? 9.15290 -11.14210 13.07853 1.000 22.63083 84 ARG A N 1
ATOM 562 C CA . ARG A 1 88 ? 9.43594 -12.18085 14.06138 1.000 29.61331 84 ARG A CA 1
ATOM 563 C C . ARG A 1 88 ? 9.97830 -11.55228 15.33400 1.000 25.36468 84 ARG A C 1
ATOM 564 O O . ARG A 1 88 ? 10.56142 -10.46587 15.31859 1.000 20.10369 84 ARG A O 1
ATOM 572 N N . SER A 1 89 ? 9.80445 -12.27223 16.43737 1.000 28.85232 85 SER A N 1
ATOM 573 C CA . SER A 1 89 ? 10.45298 -11.95331 17.70044 1.000 24.02302 85 SER A CA 1
ATOM 574 C C . SER A 1 89 ? 11.56694 -12.95874 17.94542 1.000 29.27764 85 SER A C 1
ATOM 575 O O . SER A 1 89 ? 11.36413 -14.16782 17.79241 1.000 28.80056 85 SER A O 1
ATOM 578 N N . ILE A 1 90 ? 12.74334 -12.45558 18.31132 1.000 27.32633 86 ILE A N 1
ATOM 579 C CA . ILE A 1 90 ? 13.91860 -13.28694 18.51267 1.000 23.10896 86 ILE A CA 1
ATOM 580 C C . ILE A 1 90 ? 14.52542 -12.95426 19.86589 1.000 19.92686 86 ILE A C 1
ATOM 581 O O . ILE A 1 90 ? 14.28632 -11.88921 20.43842 1.000 19.47437 86 ILE A O 1
ATOM 586 N N . ALA A 1 91 ? 15.31818 -13.89074 20.37565 1.000 22.63917 87 ALA A N 1
ATOM 587 C CA . ALA A 1 91 ? 16.11353 -13.62238 21.56139 1.000 23.88514 87 ALA A CA 1
ATOM 588 C C . ALA A 1 91 ? 17.25219 -12.67052 21.21748 1.000 20.39147 87 ALA A C 1
ATOM 589 O O . ALA A 1 91 ? 17.75769 -12.65567 20.09203 1.000 23.34954 87 ALA A O 1
ATOM 591 N N . THR A 1 92 ? 17.65426 -11.86035 22.20058 1.000 20.50097 88 THR A N 1
ATOM 592 C CA . THR A 1 92 ? 18.82645 -11.01335 22.00128 1.000 25.56453 88 THR A CA 1
ATOM 593 C C . THR A 1 92 ? 20.05805 -11.84861 21.68553 1.000 29.69460 88 THR A C 1
ATOM 594 O O . THR A 1 92 ? 20.96808 -11.37853 20.99368 1.000 21.92384 88 THR A O 1
ATOM 598 N N . ALA A 1 93 ? 20.09709 -13.09205 22.17149 1.000 32.05414 89 ALA A N 1
ATOM 599 C CA . ALA A 1 93 ? 21.18254 -14.00019 21.82631 1.000 26.96097 89 ALA A CA 1
ATOM 600 C C . ALA A 1 93 ? 21.23085 -14.29740 20.33385 1.000 28.29865 89 ALA A C 1
ATOM 601 O O . ALA A 1 93 ? 22.25515 -14.78403 19.84293 1.000 34.43753 89 ALA A O 1
ATOM 603 N N . ALA A 1 94 ? 20.15391 -14.01685 19.60156 1.000 24.42115 90 ALA A N 1
ATOM 604 C CA . ALA A 1 94 ? 20.14741 -14.18452 18.15648 1.000 23.90142 90 ALA A CA 1
ATOM 605 C C . ALA A 1 94 ? 20.61558 -12.94121 17.41408 1.000 25.79222 90 ALA A C 1
ATOM 606 O O . ALA A 1 94 ? 20.78621 -12.99961 16.19229 1.000 26.55241 90 ALA A O 1
ATOM 608 N N . LEU A 1 95 ? 20.81446 -11.82442 18.11239 1.000 21.59601 91 LEU A N 1
ATOM 609 C CA . LEU A 1 95 ? 21.41728 -10.64065 17.51206 1.000 19.76932 91 LEU A CA 1
ATOM 610 C C . LEU A 1 95 ? 22.91112 -10.88429 17.34401 1.000 29.24726 91 LEU A C 1
ATOM 611 O O . LEU A 1 95 ? 23.62132 -11.11520 18.32874 1.000 38.88956 91 LEU A O 1
ATOM 616 N N . LEU A 1 96 ? 23.39009 -10.83813 16.10122 1.000 24.15112 92 LEU A N 1
ATOM 617 C CA . LEU A 1 96 ? 24.77792 -11.17361 15.79989 1.000 21.77922 92 LEU A CA 1
ATOM 618 C C . LEU A 1 96 ? 25.65658 -9.93145 15.70281 1.000 24.69253 92 LEU A C 1
ATOM 619 O O . LEU A 1 96 ? 26.62307 -9.79362 16.45896 1.000 29.29966 92 LEU A O 1
ATOM 624 N N . ARG A 1 97 ? 25.32640 -9.00890 14.80025 1.000 23.05837 93 ARG A N 1
ATOM 625 C CA . ARG A 1 97 ? 26.12894 -7.80589 14.63167 1.000 25.81079 93 ARG A CA 1
ATOM 626 C C . ARG A 1 97 ? 25.27130 -6.73004 13.98438 1.000 19.12872 93 ARG A C 1
ATOM 627 O O . ARG A 1 97 ? 24.36762 -7.04975 13.20469 1.000 24.49509 93 ARG A O 1
ATOM 635 N N . PRO A 1 98 ? 25.51584 -5.46148 14.29684 1.000 24.66840 94 PRO A N 1
ATOM 636 C CA . PRO A 1 98 ? 24.81015 -4.37987 13.60633 1.000 22.58086 94 PRO A CA 1
ATOM 637 C C . PRO A 1 98 ? 25.42263 -4.10314 12.24436 1.000 30.15792 94 PRO A C 1
ATOM 638 O O . PRO A 1 98 ? 26.63545 -4.19896 12.04525 1.000 26.73727 94 PRO A O 1
ATOM 642 N N . ILE A 1 99 ? 24.55593 -3.75197 11.29870 1.000 20.85849 95 ILE A N 1
ATOM 643 C CA . ILE A 1 99 ? 24.95751 -3.47774 9.92859 1.000 22.56160 95 ILE A CA 1
ATOM 644 C C . ILE A 1 99 ? 24.79943 -2.00320 9.58209 1.000 28.56537 95 ILE A C 1
ATOM 645 O O . ILE A 1 99 ? 25.65763 -1.42123 8.91374 1.000 23.58955 95 ILE A O 1
ATOM 650 N N . GLY A 1 100 ? 23.71565 -1.38401 10.03590 1.000 21.48765 96 GLY A N 1
ATOM 651 C CA . GLY A 1 100 ? 23.46654 0.01361 9.75930 1.000 20.74507 96 GLY A CA 1
ATOM 652 C C . GLY A 1 100 ? 22.13793 0.47383 10.31546 1.000 24.10553 96 GLY A C 1
ATOM 653 O O . GLY A 1 100 ? 21.70764 0.01455 11.37655 1.000 20.34803 96 GLY A O 1
ATOM 654 N N . ARG A 1 101 ? 21.46966 1.37033 9.59738 1.000 20.91143 97 ARG A N 1
ATOM 655 C CA . ARG A 1 101 ? 20.23918 1.97117 10.08238 1.000 18.67636 97 ARG A CA 1
ATOM 656 C C . ARG A 1 101 ? 19.41481 2.43878 8.89558 1.000 26.47618 97 ARG A C 1
ATOM 657 O O . ARG A 1 101 ? 19.96883 2.90380 7.89663 1.000 26.56284 97 ARG A O 1
ATOM 665 N N . VAL A 1 102 ? 18.09632 2.31244 9.00440 1.000 21.87357 98 VAL A N 1
ATOM 666 C CA . VAL A 1 102 ? 17.21576 2.93072 8.02068 1.000 17.95285 98 VAL A CA 1
ATOM 667 C C . VAL A 1 102 ? 17.02179 4.39337 8.39580 1.000 19.97567 98 VAL A C 1
ATOM 668 O O . VAL A 1 102 ? 17.13292 4.77714 9.56554 1.000 18.62357 98 VAL A O 1
ATOM 672 N N . SER A 1 103 ? 16.75018 5.22735 7.39594 1.000 21.81055 99 SER A N 1
ATOM 673 C CA . SER A 1 103 ? 16.50070 6.63256 7.67378 1.000 25.33387 99 SER A CA 1
ATOM 674 C C . SER A 1 103 ? 15.16607 6.79706 8.39597 1.000 26.13579 99 SER A C 1
ATOM 675 O O . SER A 1 103 ? 14.33101 5.88891 8.43167 1.000 17.52227 99 SER A O 1
ATOM 678 N N . ALA A 1 104 ? 14.96825 7.98030 8.98116 1.000 14.70579 100 ALA A N 1
ATOM 679 C CA . ALA A 1 104 ? 13.71333 8.23960 9.67919 1.000 21.26768 100 ALA A CA 1
ATOM 680 C C . ALA A 1 104 ? 12.52274 8.20213 8.72757 1.000 15.29257 100 ALA A C 1
ATOM 681 O O . ALA A 1 104 ? 11.41227 7.84401 9.13720 1.000 16.42835 100 ALA A O 1
ATOM 683 N N . ALA A 1 105 ? 12.72856 8.56418 7.45924 1.000 18.15527 101 ALA A N 1
ATOM 684 C CA . ALA A 1 105 ? 11.64164 8.48469 6.48836 1.000 22.86702 101 ALA A CA 1
ATOM 685 C C . ALA A 1 105 ? 11.32055 7.03644 6.13872 1.000 19.29699 101 ALA A C 1
ATOM 686 O O . ALA A 1 105 ? 10.14792 6.67147 5.99147 1.000 16.00241 101 ALA A O 1
ATOM 688 N N . GLU A 1 106 ? 12.34843 6.19620 5.99946 1.000 18.25377 102 GLU A N 1
ATOM 689 C CA . GLU A 1 106 ? 12.10680 4.77926 5.75327 1.000 19.90663 102 GLU A CA 1
ATOM 690 C C . GLU A 1 106 ? 11.41809 4.12509 6.94546 1.000 19.96212 102 GLU A C 1
ATOM 691 O O . GLU A 1 106 ? 10.55200 3.26001 6.77199 1.000 15.57244 102 GLU A O 1
ATOM 697 N N . LEU A 1 107 ? 11.77992 4.53257 8.16590 1.000 16.92904 103 LEU A N 1
ATOM 698 C CA . LEU A 1 107 ? 11.14299 3.95688 9.34677 1.000 18.58570 103 LEU A CA 1
ATOM 699 C C . LEU A 1 107 ? 9.67931 4.36881 9.43792 1.000 14.26980 103 LEU A C 1
ATOM 700 O O . LEU A 1 107 ? 8.82371 3.55678 9.80806 1.000 17.15181 103 LEU A O 1
ATOM 705 N N . ALA A 1 108 ? 9.37161 5.62678 9.11001 1.000 15.43408 104 ALA A N 1
ATOM 706 C CA . ALA A 1 108 ? 7.97538 6.04783 9.04933 1.000 14.18466 104 ALA A CA 1
ATOM 707 C C . ALA A 1 108 ? 7.20404 5.22875 8.02182 1.000 14.27603 104 ALA A C 1
ATOM 708 O O . ALA A 1 108 ? 6.04911 4.85214 8.25538 1.000 17.00702 104 ALA A O 1
ATOM 710 N N . GLN A 1 109 ? 7.82790 4.94283 6.87635 1.000 16.07864 105 GLN A N 1
ATOM 711 C CA . GLN A 1 109 ? 7.21149 4.04595 5.90534 1.000 17.01083 105 GLN A CA 1
ATOM 712 C C . GLN A 1 109 ? 7.01592 2.65372 6.49113 1.000 15.23503 105 GLN A C 1
ATOM 713 O O . GLN A 1 109 ? 5.97560 2.02126 6.27431 1.000 17.23156 105 GLN A O 1
ATOM 719 N N . LEU A 1 110 ? 8.00722 2.15844 7.23586 1.000 17.57713 106 LEU A N 1
ATOM 720 C CA . LEU A 1 110 ? 7.86902 0.84813 7.86243 1.000 16.42988 106 LEU A CA 1
ATOM 721 C C . LEU A 1 110 ? 6.77195 0.84737 8.91806 1.000 16.57953 106 LEU A C 1
ATOM 722 O O . LEU A 1 110 ? 6.08359 -0.16489 9.08851 1.000 14.67967 106 LEU A O 1
ATOM 727 N N . ASP A 1 111 ? 6.58712 1.96467 9.62896 1.000 15.25923 107 ASP A N 1
ATOM 728 C CA . ASP A 1 111 ? 5.45734 2.06617 10.54878 1.000 17.42810 107 ASP A CA 1
ATOM 729 C C . ASP A 1 111 ? 4.13694 1.86155 9.81800 1.000 22.45079 107 ASP A C 1
ATOM 730 O O . ASP A 1 111 ? 3.25365 1.14465 10.30382 1.000 18.70444 107 ASP A O 1
ATOM 735 N N . GLU A 1 112 ? 3.98515 2.48278 8.64528 1.000 17.32135 108 GLU A N 1
ATOM 736 C CA . GLU A 1 112 ? 2.74548 2.33801 7.88821 1.000 17.81066 108 GLU A CA 1
ATOM 737 C C . GLU A 1 112 ? 2.58156 0.92009 7.35677 1.000 17.66003 108 GLU A C 1
ATOM 738 O O . GLU A 1 112 ? 1.46875 0.38056 7.34831 1.000 17.61156 108 GLU A O 1
ATOM 744 N N . ALA A 1 113 ? 3.67697 0.30089 6.90906 1.000 13.66515 109 ALA A N 1
ATOM 745 C CA . ALA A 1 113 ? 3.60366 -1.07515 6.42731 1.000 12.68682 109 ALA A CA 1
ATOM 746 C C . ALA A 1 113 ? 3.23513 -2.03269 7.55390 1.000 16.83440 109 ALA A C 1
ATOM 747 O O . ALA A 1 113 ? 2.48226 -2.99116 7.34511 1.000 17.75165 109 ALA A O 1
ATOM 749 N N . LEU A 1 114 ? 3.75566 -1.78770 8.75703 1.000 15.15137 110 LEU A N 1
ATOM 750 C CA . LEU A 1 114 ? 3.39806 -2.62065 9.89988 1.000 13.37757 110 LEU A CA 1
ATOM 751 C C . LEU A 1 114 ? 1.93092 -2.45037 10.26949 1.000 16.91576 110 LEU A C 1
ATOM 752 O O . LEU A 1 114 ? 1.23803 -3.43596 10.55021 1.000 17.43192 110 LEU A O 1
ATOM 757 N N . LYS A 1 115 ? 1.43937 -1.20776 10.28063 1.000 19.77505 111 LYS A N 1
ATOM 758 C CA . LYS A 1 115 ? 0.03216 -0.97709 10.59332 1.000 13.89923 111 LYS A CA 1
ATOM 759 C C . LYS A 1 115 ? -0.87451 -1.61784 9.55119 1.000 16.25077 111 LYS A C 1
ATOM 760 O O . LYS A 1 115 ? -1.90992 -2.20247 9.89257 1.000 18.25370 111 LYS A O 1
ATOM 766 N N . LEU A 1 116 ? -0.49790 -1.52499 8.27422 1.000 11.50585 112 LEU A N 1
ATOM 767 C CA . LEU A 1 116 ? -1.27375 -2.17369 7.22278 1.000 20.78069 112 LEU A CA 1
ATOM 768 C C . LEU A 1 116 ? -1.28872 -3.68624 7.40611 1.000 14.80456 112 LEU A C 1
ATOM 769 O O . LEU A 1 116 ? -2.34986 -4.31977 7.35973 1.000 15.83599 112 LEU A O 1
ATOM 774 N N . HIS A 1 117 ? -0.11479 -4.28506 7.61555 1.000 15.39330 113 HIS A N 1
ATOM 775 C CA . HIS A 1 117 ? -0.04847 -5.73792 7.72564 1.000 17.55933 113 HIS A CA 1
ATOM 776 C C . HIS A 1 117 ? -0.82848 -6.24295 8.93143 1.000 18.68395 113 HIS A C 1
ATOM 777 O O . HIS A 1 117 ? -1.43761 -7.31672 8.87832 1.000 17.89570 113 HIS A O 1
ATOM 784 N N . LEU A 1 118 ? -0.82128 -5.48923 10.02820 1.000 13.02270 114 LEU A N 1
ATOM 785 C CA . LEU A 1 118 ? -1.44517 -5.93301 11.26556 1.000 15.63948 114 LEU A CA 1
ATOM 786 C C . LEU A 1 118 ? -2.85911 -5.39411 11.44285 1.000 17.63530 114 LEU A C 1
ATOM 787 O O . LEU A 1 118 ? -3.45320 -5.58388 12.51106 1.000 13.37103 114 LEU A O 1
ATOM 792 N N . ASP A 1 119 ? -3.40898 -4.73812 10.41759 1.000 16.23879 115 ASP A N 1
ATOM 793 C CA . ASP A 1 119 ? -4.78398 -4.23328 10.43396 1.000 19.15655 115 ASP A CA 1
ATOM 794 C C . ASP A 1 119 ? -4.98519 -3.20833 11.54878 1.000 27.07472 115 ASP A C 1
ATOM 795 O O . ASP A 1 119 ? -6.03471 -3.16024 12.19346 1.000 23.61778 115 ASP A O 1
ATOM 800 N N . LEU A 1 120 ? -3.97355 -2.37129 11.76809 1.000 16.33986 116 LEU A N 1
ATOM 801 C CA . LEU A 1 120 ? -3.99558 -1.35834 12.81802 1.000 21.60776 116 LEU A CA 1
ATOM 802 C C . LEU A 1 120 ? -4.34357 -0.01408 12.18903 1.000 29.03305 116 LEU A C 1
ATOM 803 O O . LEU A 1 120 ? -3.58163 0.51215 11.37118 1.000 30.88302 116 LEU A O 1
ATOM 808 N N . TRP A 1 121 ? -5.49747 0.53136 12.55973 1.000 27.84963 117 TRP A N 1
ATOM 809 C CA . TRP A 1 121 ? -5.92256 1.83594 12.06101 1.000 33.23508 117 TRP A CA 1
ATOM 810 C C . TRP A 1 121 ? -6.14255 2.80482 13.21999 1.000 49.25426 117 TRP A C 1
ATOM 811 O O . TRP A 1 121 ? -5.45687 3.82156 13.33390 1.000 47.86969 117 TRP A O 1
#